Protein AF-A0A2X1QTI4-F1 (afdb_monomer_lite)

Structure (mmCIF, N/CA/C/O backbone):
data_AF-A0A2X1QTI4-F1
#
_entry.id   AF-A0A2X1QTI4-F1
#
loop_
_atom_site.group_PDB
_atom_site.id
_atom_site.type_symbol
_atom_site.label_atom_id
_atom_site.label_alt_id
_atom_site.label_comp_id
_atom_site.label_asym_id
_atom_site.label_entity_id
_atom_site.label_seq_id
_atom_site.pdbx_PDB_ins_code
_atom_site.Cartn_x
_atom_site.Cartn_y
_atom_site.Cartn_z
_atom_site.occupancy
_atom_site.B_iso_or_equiv
_atom_site.auth_seq_id
_atom_site.auth_comp_id
_atom_site.auth_asym_id
_atom_site.auth_atom_id
_atom_site.pdbx_PDB_model_num
ATOM 1 N N . MET A 1 1 ? 2.601 -0.433 18.399 1.00 71.38 1 MET A N 1
ATOM 2 C CA . MET A 1 1 ? 2.148 -0.995 17.110 1.00 71.38 1 MET A CA 1
ATOM 3 C C . MET A 1 1 ? 2.581 -0.018 16.035 1.00 71.38 1 MET A C 1
ATOM 5 O O . MET A 1 1 ? 2.412 1.171 16.264 1.00 71.38 1 MET A O 1
ATOM 9 N N . VAL A 1 2 ? 3.229 -0.478 14.965 1.00 87.31 2 VAL A N 1
ATOM 10 C CA . VAL A 1 2 ? 3.842 0.396 13.952 1.00 87.31 2 VAL A CA 1
ATOM 11 C C . V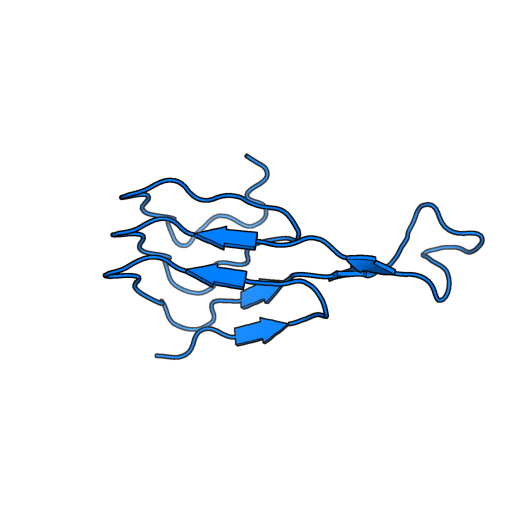AL A 1 2 ? 3.366 -0.058 12.582 1.00 87.31 2 VAL A C 1
ATOM 13 O O . VAL A 1 2 ? 3.480 -1.240 12.261 1.00 87.31 2 VAL A O 1
ATOM 16 N N . LEU A 1 3 ? 2.841 0.888 11.808 1.00 94.50 3 LEU A N 1
ATOM 17 C CA . LEU A 1 3 ? 2.642 0.752 10.374 1.00 94.50 3 LEU A CA 1
ATOM 18 C C . LEU A 1 3 ? 3.927 1.207 9.678 1.00 94.50 3 LEU A C 1
ATOM 20 O O . LEU A 1 3 ? 4.382 2.327 9.912 1.00 94.50 3 LEU A O 1
ATOM 24 N N . THR A 1 4 ? 4.504 0.365 8.828 1.00 97.25 4 THR A N 1
ATOM 25 C CA . THR A 1 4 ? 5.644 0.760 7.994 1.00 97.25 4 THR A CA 1
ATOM 26 C C . THR A 1 4 ? 5.126 1.257 6.648 1.00 97.25 4 THR A C 1
ATOM 28 O O . THR A 1 4 ? 4.337 0.572 6.003 1.00 97.25 4 THR A O 1
ATOM 31 N N . VAL A 1 5 ? 5.585 2.423 6.198 1.00 97.19 5 VAL A N 1
ATOM 32 C CA . VAL A 1 5 ? 5.324 2.931 4.842 1.00 97.19 5 VAL A CA 1
ATOM 33 C C . VAL A 1 5 ? 6.635 2.908 4.062 1.00 97.19 5 VAL A C 1
ATOM 35 O O . VAL A 1 5 ? 7.656 3.374 4.564 1.00 97.19 5 VAL A O 1
ATOM 38 N N . VAL A 1 6 ? 6.618 2.337 2.856 1.00 97.12 6 VAL A N 1
ATOM 39 C CA . VAL A 1 6 ? 7.799 2.179 1.997 1.00 97.12 6 VAL A CA 1
ATOM 40 C C . VAL A 1 6 ? 7.492 2.675 0.589 1.00 97.12 6 VAL A C 1
ATOM 42 O O . VAL A 1 6 ? 6.562 2.194 -0.056 1.00 97.12 6 VAL A O 1
ATOM 45 N N . GLY A 1 7 ? 8.321 3.587 0.089 1.00 96.75 7 GLY A N 1
ATOM 46 C CA . GLY A 1 7 ? 8.259 4.090 -1.281 1.00 96.75 7 GLY A CA 1
ATOM 47 C C . GLY A 1 7 ? 8.116 5.605 -1.365 1.00 96.75 7 GLY A C 1
ATOM 48 O O . GLY A 1 7 ? 8.193 6.309 -0.359 1.00 96.75 7 GLY A O 1
ATOM 49 N N . LYS A 1 8 ? 7.954 6.102 -2.594 1.00 97.44 8 LYS A N 1
ATOM 50 C CA . LYS A 1 8 ? 7.911 7.540 -2.913 1.00 97.44 8 LYS A CA 1
ATOM 51 C C . LYS A 1 8 ? 6.501 8.093 -3.157 1.00 97.44 8 LYS A C 1
ATOM 53 O O . LYS A 1 8 ? 6.364 9.298 -3.336 1.00 97.44 8 LYS A O 1
ATOM 58 N N . GLY A 1 9 ? 5.480 7.236 -3.209 1.00 97.00 9 GLY A N 1
ATOM 59 C CA . GLY A 1 9 ? 4.085 7.650 -3.385 1.00 97.00 9 GLY A CA 1
ATOM 60 C C . GLY A 1 9 ? 3.441 8.049 -2.062 1.00 97.00 9 GLY A C 1
ATOM 61 O O . GLY A 1 9 ? 3.870 7.600 -0.994 1.00 97.00 9 GLY A O 1
ATOM 62 N N . GLY A 1 10 ? 2.415 8.889 -2.143 1.00 97.88 10 GLY A N 1
ATOM 63 C CA . GLY A 1 10 ? 1.666 9.383 -0.999 1.00 97.88 10 GLY A CA 1
ATOM 64 C C . GLY A 1 10 ? 0.842 8.296 -0.311 1.00 97.88 10 GLY A C 1
ATOM 65 O O . GLY A 1 10 ? 0.419 7.310 -0.919 1.00 97.88 10 GLY A O 1
ATOM 66 N N . VAL A 1 11 ? 0.584 8.504 0.978 1.00 98.19 11 VAL A N 1
ATOM 67 C CA . VAL A 1 11 ? -0.402 7.735 1.737 1.00 98.19 11 VAL A CA 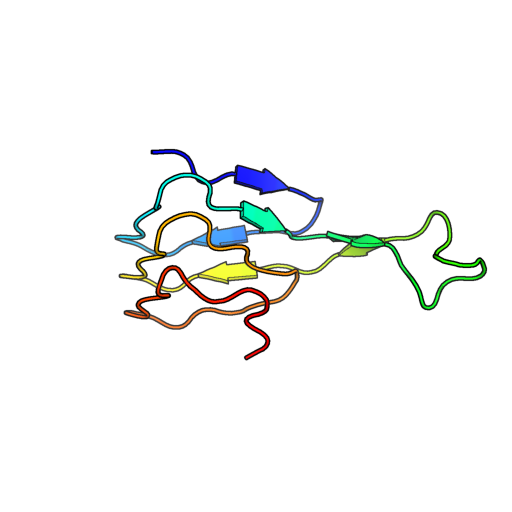1
ATOM 68 C C . VAL A 1 11 ? -1.337 8.709 2.434 1.00 98.19 11 VAL A C 1
ATOM 70 O O . VAL A 1 11 ? -0.883 9.548 3.211 1.00 98.19 11 VAL A O 1
ATOM 73 N N . THR A 1 12 ? -2.634 8.542 2.203 1.00 98.50 12 THR A N 1
ATOM 74 C CA . THR A 1 12 ? -3.690 9.210 2.969 1.00 98.50 12 THR A CA 1
ATOM 75 C C . THR A 1 12 ? -4.360 8.169 3.858 1.00 98.50 12 THR A C 1
ATOM 77 O O . THR A 1 12 ? -4.777 7.122 3.361 1.00 98.50 12 THR A O 1
ATOM 80 N N . ILE A 1 13 ? -4.448 8.441 5.160 1.00 98.31 13 ILE A N 1
ATOM 81 C CA . ILE A 1 13 ? -5.122 7.584 6.142 1.00 98.31 13 ILE A CA 1
ATOM 82 C C . ILE A 1 13 ? -6.175 8.423 6.860 1.00 98.31 13 ILE A C 1
ATOM 84 O O . ILE A 1 13 ? -5.851 9.499 7.360 1.00 98.31 13 ILE A O 1
ATOM 88 N N . GLY A 1 14 ? -7.409 7.927 6.869 1.00 98.38 14 GLY A N 1
ATOM 89 C CA . GLY A 1 14 ? -8.540 8.506 7.580 1.00 98.38 14 GLY A CA 1
ATOM 90 C C . GLY A 1 14 ? -8.499 8.307 9.097 1.00 98.38 14 GLY A C 1
ATOM 91 O O . GLY A 1 14 ? -7.566 7.726 9.664 1.00 98.38 14 GLY A O 1
ATOM 92 N N . ASP A 1 15 ? -9.544 8.786 9.760 1.00 98.56 15 ASP A N 1
ATOM 93 C CA . ASP A 1 15 ? -9.673 8.754 11.212 1.00 98.56 15 ASP A CA 1
ATOM 94 C C . ASP A 1 15 ? -9.887 7.327 11.748 1.00 98.56 15 ASP A C 1
ATOM 96 O O . ASP A 1 15 ? -10.373 6.425 11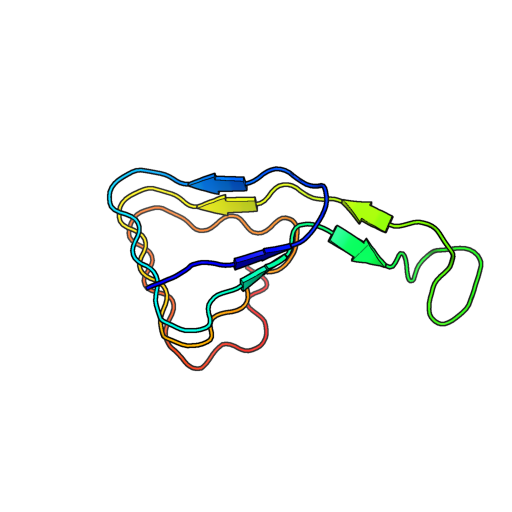.066 1.00 98.56 15 ASP A O 1
ATOM 100 N N . ASN A 1 16 ? -9.531 7.103 13.016 1.00 98.06 16 ASN A N 1
ATOM 101 C CA . ASN A 1 16 ? -9.731 5.837 13.744 1.00 98.06 16 ASN A CA 1
ATOM 102 C C . ASN A 1 16 ? -9.067 4.579 13.128 1.00 98.06 16 ASN A C 1
ATOM 104 O O . ASN A 1 16 ? -9.442 3.455 13.468 1.00 98.06 16 ASN A O 1
ATOM 108 N N . PHE A 1 17 ? -8.063 4.738 12.261 1.00 97.62 17 PHE A N 1
ATOM 109 C CA . PHE A 1 17 ? -7.300 3.626 11.682 1.00 97.62 17 PHE A CA 1
ATOM 110 C C . PHE A 1 17 ? -6.532 2.786 12.730 1.00 97.62 17 PHE A C 1
ATOM 112 O O . PHE A 1 17 ? -5.922 3.327 13.658 1.00 97.62 17 PHE A O 1
ATOM 119 N N . HIS A 1 18 ? -6.474 1.457 12.548 1.00 95.38 18 HIS A N 1
ATOM 120 C CA . HIS A 1 18 ? -5.774 0.537 13.455 1.00 95.38 18 HIS A CA 1
ATOM 121 C C . HIS A 1 18 ? -4.845 -0.484 12.751 1.00 95.38 18 HIS A C 1
ATOM 123 O O . HIS A 1 18 ? -5.308 -1.316 11.973 1.00 95.38 18 HIS A O 1
ATOM 129 N N . CYS A 1 19 ? -3.555 -0.456 13.145 1.00 95.06 19 CYS A N 1
ATOM 130 C CA . CYS A 1 19 ? -2.384 -1.303 12.793 1.00 95.06 19 CYS A CA 1
ATOM 131 C C . CYS A 1 19 ? -2.597 -2.458 11.795 1.00 95.06 19 CYS A C 1
ATOM 133 O O . CYS A 1 19 ? -2.864 -2.172 10.637 1.00 95.06 19 CYS A O 1
ATOM 135 N N . GLY A 1 20 ? -2.350 -3.743 12.108 1.00 93.88 20 GLY A N 1
ATOM 136 C CA . GLY A 1 20 ? -1.776 -4.393 13.307 1.00 93.88 20 GLY A CA 1
ATOM 137 C C . GLY A 1 20 ? -0.228 -4.421 13.387 1.00 93.88 20 GLY A C 1
ATOM 138 O O . GLY A 1 20 ? 0.433 -3.522 12.871 1.00 93.88 20 GLY A O 1
ATOM 139 N N . PHE A 1 21 ? 0.383 -5.438 14.033 1.00 93.25 21 PHE A N 1
ATOM 140 C CA . PHE A 1 21 ? 1.850 -5.661 13.978 1.00 93.25 21 PHE A CA 1
ATOM 141 C C . PHE A 1 21 ? 2.294 -6.154 12.594 1.00 93.25 21 PHE A C 1
ATOM 143 O O . PHE A 1 21 ? 1.625 -7.001 12.010 1.00 93.25 21 PHE A O 1
ATOM 150 N N . GLY A 1 22 ? 3.448 -5.680 12.111 1.00 92.75 22 GLY A N 1
ATOM 151 C CA . GLY A 1 22 ? 4.059 -6.155 10.862 1.00 92.75 22 GLY A CA 1
ATOM 152 C C . GLY A 1 22 ? 3.379 -5.663 9.581 1.00 92.75 22 GLY A C 1
ATOM 153 O O . GLY A 1 22 ? 3.650 -6.203 8.513 1.00 92.75 22 GLY A O 1
ATOM 154 N N . CYS A 1 23 ? 2.496 -4.665 9.669 1.00 94.56 23 CYS A N 1
ATOM 155 C CA . CYS A 1 23 ? 1.805 -4.132 8.498 1.00 94.56 23 CYS A CA 1
ATOM 156 C C . CYS A 1 23 ? 2.704 -3.209 7.676 1.00 94.56 23 CYS A C 1
ATOM 158 O O . CYS A 1 23 ? 3.410 -2.364 8.234 1.00 94.56 23 CYS A O 1
ATOM 160 N N . VAL A 1 24 ? 2.628 -3.344 6.352 1.00 95.69 24 VAL A N 1
ATOM 161 C CA . VAL A 1 24 ? 3.417 -2.551 5.404 1.00 95.69 24 VAL A CA 1
ATOM 162 C C . VAL A 1 24 ? 2.509 -1.970 4.325 1.00 95.69 24 VAL A C 1
ATOM 164 O O . VAL A 1 24 ? 1.802 -2.712 3.645 1.00 95.69 24 VAL A O 1
ATOM 167 N N . LEU A 1 25 ? 2.559 -0.652 4.130 1.00 95.50 25 LEU A N 1
ATOM 168 C CA . LEU A 1 25 ? 2.055 -0.006 2.920 1.00 95.50 25 LEU A CA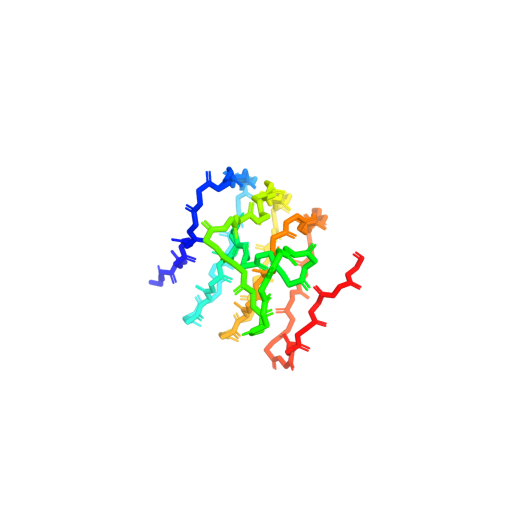 1
ATOM 169 C C . LEU A 1 25 ? 3.228 0.218 1.966 1.00 95.50 25 LEU A C 1
ATOM 171 O O . LEU A 1 25 ? 4.217 0.852 2.334 1.00 95.50 25 LEU A O 1
ATOM 175 N N . ILE A 1 26 ? 3.114 -0.292 0.746 1.00 96.56 26 ILE A N 1
ATOM 176 C CA . ILE A 1 26 ? 4.092 -0.093 -0.322 1.00 96.56 26 ILE A CA 1
ATOM 177 C C . ILE A 1 26 ? 3.486 0.901 -1.319 1.00 96.56 26 ILE A C 1
ATOM 179 O O . ILE A 1 26 ? 2.369 0.682 -1.781 1.00 96.56 26 ILE A O 1
ATOM 183 N N . THR A 1 27 ? 4.196 1.979 -1.662 1.00 97.75 27 THR A N 1
ATOM 184 C CA . THR A 1 27 ? 3.732 3.019 -2.611 1.00 97.75 27 THR A CA 1
ATOM 185 C C . THR A 1 27 ? 4.590 3.139 -3.875 1.00 97.75 27 THR A C 1
ATOM 187 O O . THR A 1 27 ? 4.303 3.947 -4.759 1.00 97.75 27 THR A O 1
ATOM 190 N N . GLU A 1 28 ? 5.616 2.296 -4.021 1.00 97.19 28 GLU A N 1
ATOM 191 C CA . GLU A 1 28 ? 6.373 2.147 -5.267 1.00 97.19 28 GLU A CA 1
ATOM 192 C C . GLU A 1 28 ? 6.674 0.684 -5.603 1.00 97.19 28 GLU A C 1
ATOM 194 O O . GLU A 1 28 ? 6.803 -0.157 -4.720 1.00 97.19 28 GLU A O 1
ATOM 199 N N . ASN A 1 29 ? 6.807 0.382 -6.892 1.00 95.62 29 ASN A N 1
ATOM 200 C CA . ASN A 1 29 ? 7.275 -0.906 -7.399 1.00 95.62 29 ASN A CA 1
ATOM 201 C C . ASN A 1 29 ? 8.305 -0.688 -8.511 1.00 95.62 29 ASN A C 1
ATOM 203 O O . ASN A 1 29 ? 8.269 0.325 -9.209 1.00 95.62 29 ASN A O 1
ATOM 207 N N . HIS A 1 30 ? 9.183 -1.665 -8.733 1.00 95.88 30 HIS A N 1
ATOM 208 C CA . HIS A 1 30 ? 10.046 -1.668 -9.914 1.00 95.88 30 HIS A CA 1
ATOM 209 C C . HIS A 1 30 ? 9.233 -1.777 -11.214 1.00 95.88 30 HIS A C 1
ATOM 211 O O . HIS A 1 30 ? 8.239 -2.509 -11.293 1.00 95.88 30 HIS A O 1
ATOM 217 N N . ASN A 1 31 ? 9.674 -1.070 -12.256 1.00 96.25 31 ASN A N 1
ATOM 218 C CA . ASN A 1 31 ? 9.035 -1.117 -13.563 1.00 96.25 31 ASN A CA 1
ATOM 219 C C . ASN A 1 31 ? 9.464 -2.359 -14.367 1.00 96.25 31 ASN A C 1
ATOM 221 O O . ASN A 1 31 ? 10.433 -2.339 -15.124 1.00 96.25 31 ASN A O 1
ATOM 225 N N . HIS A 1 32 ? 8.693 -3.437 -14.239 1.00 95.06 32 HIS A N 1
ATOM 226 C CA . HIS A 1 32 ? 8.848 -4.667 -15.028 1.00 95.06 32 HIS A CA 1
ATOM 227 C C . HIS A 1 32 ? 8.316 -4.552 -16.474 1.00 95.06 32 HIS A C 1
ATOM 229 O O . HIS A 1 32 ? 8.413 -5.503 -17.244 1.00 95.06 32 HIS A O 1
ATOM 235 N N . HIS A 1 33 ? 7.769 -3.390 -16.856 1.00 95.06 33 HIS A N 1
ATOM 236 C CA . HIS A 1 33 ? 7.529 -2.999 -18.250 1.00 95.06 33 HIS A CA 1
ATOM 237 C C . HIS A 1 33 ? 8.629 -2.054 -18.781 1.00 95.06 33 HIS A C 1
ATOM 239 O O . HIS A 1 33 ? 8.455 -1.425 -19.824 1.00 95.06 33 HIS A O 1
ATOM 245 N N . GLY A 1 34 ? 9.736 -1.914 -18.043 1.00 92.56 34 GLY A N 1
ATOM 246 C CA . GLY A 1 34 ? 10.905 -1.133 -18.435 1.00 92.56 34 GLY A CA 1
ATOM 247 C C . GLY A 1 34 ? 11.781 -1.826 -19.485 1.00 92.56 34 GLY A C 1
ATOM 248 O O . GLY A 1 34 ? 11.462 -2.892 -20.007 1.00 92.56 34 GLY A O 1
ATOM 249 N N . ASN A 1 35 ? 12.931 -1.223 -19.777 1.00 97.06 35 ASN A N 1
ATOM 250 C CA . ASN A 1 35 ? 13.835 -1.644 -20.854 1.00 97.06 35 ASN A CA 1
ATOM 251 C C . ASN A 1 35 ? 14.834 -2.751 -20.450 1.00 97.06 35 ASN A C 1
ATOM 253 O O . ASN A 1 35 ? 15.805 -2.995 -21.166 1.00 97.06 35 ASN A O 1
ATOM 257 N N . ALA A 1 36 ? 14.637 -3.406 -19.303 1.00 96.50 36 ALA A N 1
ATOM 258 C CA . ALA A 1 36 ? 15.498 -4.477 -18.801 1.00 96.50 36 ALA A CA 1
ATOM 259 C C . ALA A 1 36 ? 14.697 -5.529 -18.014 1.00 96.50 36 ALA A C 1
ATOM 261 O O . ALA A 1 36 ? 13.605 -5.255 -17.519 1.00 96.50 36 ALA A O 1
ATOM 262 N N . ILE A 1 37 ? 15.258 -6.737 -17.895 1.00 94.25 37 ILE A N 1
ATOM 263 C CA . ILE A 1 37 ? 14.664 -7.882 -17.189 1.00 94.25 37 ILE A CA 1
ATOM 264 C C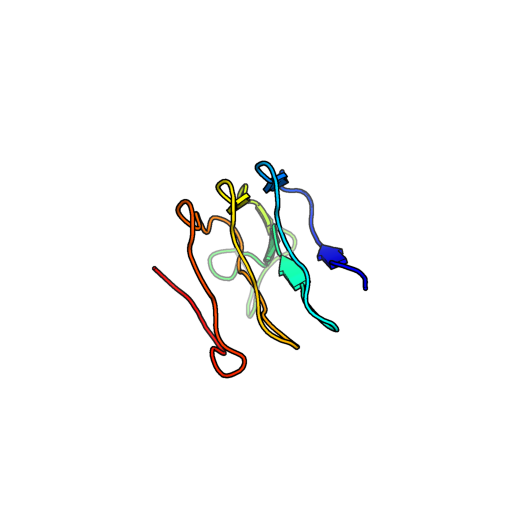 . ILE A 1 37 ? 15.458 -8.125 -15.892 1.00 94.25 37 ILE A C 1
ATOM 266 O O . ILE A 1 37 ? 16.687 -8.172 -15.959 1.00 94.25 37 ILE A O 1
ATOM 270 N N . PRO A 1 38 ? 14.807 -8.326 -14.727 1.00 94.12 38 PRO A N 1
ATOM 271 C CA . PRO A 1 38 ? 13.354 -8.337 -14.504 1.00 94.12 38 PRO A CA 1
ATOM 272 C C . PRO A 1 38 ? 12.705 -6.941 -14.467 1.00 94.12 38 PRO A C 1
ATOM 274 O O . PRO A 1 38 ? 11.481 -6.846 -14.493 1.00 94.12 38 PRO A O 1
ATOM 277 N N . TYR A 1 39 ? 13.508 -5.882 -14.384 1.00 97.12 39 TYR A N 1
ATOM 278 C CA . TYR A 1 39 ? 13.097 -4.479 -14.426 1.00 97.12 39 TYR A CA 1
ATOM 279 C C . TYR A 1 39 ? 14.309 -3.590 -14.741 1.00 97.12 39 TYR A C 1
ATOM 281 O O . TYR A 1 39 ? 15.453 -4.040 -14.637 1.00 97.12 39 TYR A O 1
ATOM 289 N N . ASP A 1 40 ? 14.069 -2.326 -15.095 1.00 96.44 40 ASP A N 1
ATOM 290 C CA . ASP A 1 40 ? 15.118 -1.308 -15.238 1.00 96.44 40 ASP A CA 1
ATOM 291 C C . ASP A 1 40 ? 15.216 -0.382 -14.005 1.00 96.44 40 ASP A C 1
ATOM 293 O O . ASP A 1 40 ? 14.655 -0.651 -12.942 1.00 96.44 40 ASP A O 1
ATOM 297 N N . ASN A 1 41 ? 15.961 0.719 -14.134 1.00 96.12 41 ASN A N 1
ATOM 298 C CA . ASN A 1 41 ? 16.171 1.693 -13.058 1.00 96.12 41 ASN A CA 1
ATOM 299 C C . ASN A 1 41 ? 14.958 2.620 -12.804 1.00 96.12 41 ASN A C 1
ATOM 301 O O . ASN A 1 41 ? 15.076 3.572 -12.029 1.00 96.12 41 ASN A O 1
ATOM 305 N N . THR A 1 42 ? 13.813 2.388 -13.455 1.00 97.12 42 THR A N 1
ATOM 306 C CA . THR A 1 42 ? 12.584 3.176 -13.283 1.00 97.12 42 THR A CA 1
ATOM 307 C C . THR A 1 42 ? 11.592 2.506 -12.325 1.00 97.12 42 THR A C 1
ATOM 309 O O . THR A 1 42 ? 11.609 1.294 -12.092 1.00 97.12 42 THR A O 1
ATOM 312 N N . TYR A 1 43 ? 10.717 3.321 -11.734 1.00 97.00 43 TYR A N 1
ATOM 313 C CA . TYR A 1 43 ? 9.773 2.910 -10.695 1.00 97.00 43 TYR A CA 1
ATOM 314 C C . TYR A 1 43 ? 8.353 3.334 -11.068 1.00 97.00 43 TYR A C 1
ATOM 316 O O . TYR A 1 43 ? 8.134 4.441 -11.558 1.00 97.00 43 TYR A O 1
ATOM 324 N N . VAL A 1 44 ? 7.383 2.468 -10.785 1.00 97.25 44 VAL A N 1
ATOM 325 C CA . VAL A 1 44 ? 5.954 2.779 -10.841 1.00 97.25 44 VAL A CA 1
ATOM 326 C C . VAL A 1 44 ? 5.523 3.211 -9.443 1.00 97.25 44 VAL A C 1
ATOM 328 O O . VAL A 1 44 ? 5.421 2.385 -8.536 1.00 97.25 44 VAL A O 1
ATOM 331 N N . ILE A 1 45 ? 5.292 4.510 -9.276 1.00 98.12 45 ILE A N 1
ATOM 332 C CA . ILE A 1 45 ? 4.845 5.130 -8.025 1.00 98.12 45 ILE A CA 1
ATOM 333 C C . ILE A 1 45 ? 3.320 5.271 -8.070 1.00 98.12 45 ILE A C 1
ATOM 335 O O . ILE A 1 45 ? 2.776 5.654 -9.107 1.00 98.12 45 ILE A O 1
ATOM 339 N N . LYS A 1 46 ? 2.627 4.942 -6.974 1.00 97.50 46 LYS A N 1
ATOM 340 C CA . LYS A 1 46 ? 1.173 5.110 -6.846 1.00 97.50 46 LYS A CA 1
ATOM 341 C C . LYS A 1 46 ? 0.767 5.423 -5.411 1.00 97.50 46 LYS A C 1
ATOM 343 O O . LYS A 1 46 ? 1.240 4.769 -4.482 1.00 97.50 46 LYS A O 1
ATOM 348 N N . ASP A 1 47 ? -0.173 6.347 -5.270 1.00 97.56 47 ASP A N 1
ATOM 349 C CA . ASP A 1 47 ? -0.676 6.796 -3.975 1.00 97.56 47 ASP A CA 1
ATOM 350 C C . ASP A 1 47 ? -1.724 5.829 -3.410 1.00 97.56 47 ASP A C 1
ATOM 352 O O . ASP A 1 47 ? -2.602 5.350 -4.131 1.00 97.56 47 ASP A O 1
ATOM 356 N N . THR A 1 48 ? -1.644 5.555 -2.110 1.00 97.19 48 THR A N 1
ATOM 357 C CA . THR A 1 48 ? -2.512 4.599 -1.406 1.00 97.19 48 THR A CA 1
ATOM 358 C C . THR A 1 48 ? -3.464 5.343 -0.470 1.00 97.19 48 THR A C 1
ATOM 360 O O . THR A 1 48 ? -3.051 6.233 0.273 1.00 97.19 48 THR A O 1
ATOM 363 N N . HIS A 1 49 ? -4.743 4.968 -0.494 1.00 98.25 49 HIS A N 1
ATOM 364 C CA . HIS A 1 49 ? -5.806 5.650 0.247 1.00 98.25 49 HIS A CA 1
ATOM 365 C C . HIS A 1 49 ? -6.467 4.684 1.230 1.00 98.25 49 HIS A C 1
ATOM 367 O O . HIS A 1 49 ? -6.930 3.616 0.835 1.00 98.25 49 HIS A O 1
ATOM 373 N N . ILE A 1 50 ? -6.531 5.052 2.505 1.00 97.94 50 ILE A N 1
ATOM 374 C CA . ILE A 1 50 ? -7.178 4.276 3.564 1.00 97.94 50 ILE A CA 1
ATOM 375 C C . ILE A 1 50 ? -8.287 5.143 4.164 1.00 97.94 50 ILE A C 1
ATOM 377 O O . ILE A 1 50 ? -7.998 6.223 4.672 1.00 97.94 50 ILE A O 1
ATOM 381 N N . GLY A 1 51 ? -9.540 4.695 4.077 1.00 98.44 51 GLY A N 1
ATOM 382 C CA . GLY A 1 51 ? -10.691 5.390 4.657 1.00 98.44 51 GLY A CA 1
ATOM 383 C C . GLY A 1 51 ? -10.746 5.320 6.185 1.00 98.44 51 GLY A C 1
ATOM 384 O O . GLY A 1 51 ? -9.920 4.666 6.829 1.00 98.44 51 GLY A O 1
ATOM 385 N N . ASP A 1 52 ? -11.749 5.981 6.760 1.00 98.75 52 ASP A N 1
ATOM 386 C CA . ASP A 1 52 ? -11.940 6.026 8.210 1.00 98.75 52 ASP A CA 1
ATOM 387 C C . ASP A 1 52 ? -12.322 4.645 8.774 1.00 98.75 52 ASP A C 1
ATOM 389 O O . ASP A 1 52 ? -12.852 3.774 8.079 1.00 98.75 52 ASP A O 1
ATOM 393 N N . ASN A 1 53 ? -12.083 4.434 10.068 1.00 98.25 53 ASN A N 1
ATOM 394 C CA . ASN A 1 53 ? -12.512 3.248 10.819 1.00 98.25 53 ASN A CA 1
ATOM 395 C C . ASN A 1 53 ? -11.951 1.903 10.284 1.00 98.25 53 ASN A C 1
ATOM 397 O O . ASN A 1 53 ? -12.499 0.838 10.576 1.00 98.25 53 ASN A O 1
ATOM 401 N N . VAL A 1 54 ? -10.864 1.928 9.502 1.00 97.62 54 VAL A N 1
ATOM 402 C CA . VAL A 1 54 ? -10.224 0.733 8.921 1.00 97.62 54 VAL A CA 1
ATOM 403 C C . VAL A 1 54 ? -9.332 0.008 9.934 1.00 97.62 54 VAL A C 1
ATOM 405 O O . VAL A 1 54 ? -8.502 0.614 10.612 1.00 97.62 54 VAL A O 1
ATOM 408 N N . TRP A 1 55 ? -9.428 -1.324 9.965 1.00 96.06 55 TRP A N 1
ATOM 409 C CA . TRP A 1 55 ? -8.562 -2.198 10.761 1.00 96.06 55 TRP A CA 1
ATOM 410 C C . TRP A 1 55 ? -7.823 -3.199 9.865 1.00 96.06 55 TRP A C 1
ATOM 412 O O . TRP A 1 55 ? -8.455 -3.997 9.169 1.00 96.06 55 TRP A O 1
ATOM 422 N N . LEU A 1 56 ? -6.484 -3.215 9.913 1.00 95.31 56 LEU A N 1
ATOM 423 C CA . LEU A 1 56 ? -5.699 -4.300 9.316 1.00 95.31 56 LEU A CA 1
ATOM 424 C C . LEU A 1 56 ? -5.283 -5.327 10.380 1.00 95.31 56 LEU A C 1
ATOM 426 O O . LEU A 1 56 ? -4.905 -5.004 11.508 1.00 95.31 56 LEU A O 1
ATOM 430 N N . GLY A 1 57 ? -5.326 -6.602 10.008 1.00 93.12 57 GLY A N 1
ATOM 431 C CA . GLY A 1 57 ? -4.789 -7.705 10.793 1.00 93.12 57 GLY A CA 1
ATOM 432 C C . GLY A 1 57 ? -3.267 -7.639 10.920 1.00 93.12 57 GLY A C 1
ATOM 433 O O . GLY A 1 57 ? -2.612 -6.760 10.371 1.00 93.12 57 GLY A O 1
ATOM 434 N N . ILE A 1 58 ? -2.673 -8.594 11.635 1.00 92.56 58 ILE A N 1
ATOM 435 C CA . ILE A 1 58 ? -1.211 -8.732 11.660 1.00 92.56 58 ILE A CA 1
ATOM 436 C C . ILE A 1 58 ? -0.664 -9.088 10.266 1.00 92.56 58 ILE A C 1
ATOM 438 O O . ILE A 1 58 ? -1.298 -9.829 9.518 1.00 92.56 58 ILE A O 1
ATOM 442 N N . ASN A 1 59 ? 0.530 -8.593 9.938 1.00 91.94 59 ASN A N 1
ATOM 443 C CA . ASN A 1 59 ? 1.269 -8.884 8.704 1.00 91.94 59 ASN A CA 1
ATOM 444 C C . ASN A 1 59 ? 0.500 -8.596 7.393 1.00 91.94 59 ASN A C 1
ATOM 446 O O . ASN A 1 59 ? 0.713 -9.278 6.390 1.00 91.94 59 ASN A O 1
ATOM 450 N N . VAL A 1 60 ? -0.392 -7.599 7.377 1.00 93.12 60 VAL A N 1
ATOM 451 C CA . VAL A 1 60 ? -1.061 -7.156 6.141 1.00 93.12 60 VAL A CA 1
ATOM 452 C C . VAL A 1 60 ? -0.104 -6.307 5.300 1.00 93.12 60 VAL A C 1
ATOM 454 O O . VAL A 1 60 ? 0.465 -5.329 5.787 1.00 93.12 60 VAL A O 1
ATOM 457 N N . ILE A 1 61 ? 0.040 -6.659 4.020 1.00 94.12 61 ILE A N 1
ATOM 458 C CA . ILE A 1 61 ? 0.804 -5.887 3.033 1.00 94.12 61 ILE A CA 1
ATOM 459 C C . ILE A 1 61 ? -0.175 -5.273 2.030 1.00 94.12 61 ILE A C 1
ATOM 461 O O . ILE A 1 61 ? -0.922 -5.991 1.364 1.00 94.12 61 ILE A O 1
ATOM 465 N N . VAL A 1 62 ? -0.149 -3.947 1.906 1.00 94.62 62 VAL A N 1
ATOM 466 C CA . VAL A 1 62 ? -0.936 -3.184 0.928 1.00 94.62 62 VAL A CA 1
ATOM 467 C C . VAL A 1 62 ? -0.014 -2.730 -0.200 1.00 94.62 62 VAL A C 1
ATOM 469 O O . VAL A 1 62 ? 1.077 -2.217 0.049 1.00 94.62 62 VAL A O 1
ATOM 472 N N 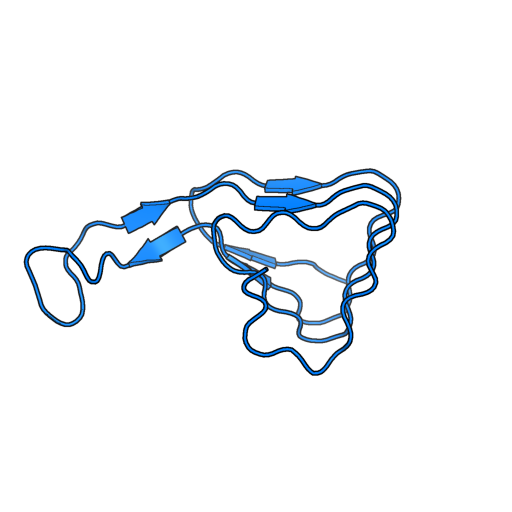. LEU A 1 63 ? -0.443 -2.944 -1.442 1.00 94.94 63 LEU A N 1
ATOM 473 C CA . LEU A 1 63 ? 0.346 -2.661 -2.644 1.00 94.94 63 LEU A CA 1
ATOM 474 C C . LEU A 1 63 ? 0.121 -1.229 -3.172 1.00 94.94 63 LEU A C 1
ATOM 476 O O . LEU A 1 63 ? -0.884 -0.606 -2.819 1.00 94.94 63 LEU A O 1
ATOM 480 N N . PRO A 1 64 ? 1.003 -0.716 -4.056 1.00 95.94 64 PRO A N 1
ATOM 481 C CA . PRO A 1 64 ? 0.884 0.644 -4.576 1.00 95.94 64 PRO A CA 1
ATOM 482 C C . PRO A 1 64 ? -0.428 0.879 -5.327 1.00 95.94 64 PRO A C 1
ATOM 484 O O . PRO A 1 64 ? -0.742 0.159 -6.283 1.00 95.94 64 PRO A O 1
ATOM 487 N N . GLY A 1 65 ? -1.148 1.939 -4.955 1.00 95.62 65 GLY A N 1
ATOM 488 C CA . GLY A 1 65 ? -2.374 2.361 -5.636 1.00 95.62 65 GLY A CA 1
ATOM 489 C C . GLY A 1 65 ? -3.651 1.674 -5.160 1.00 95.62 65 GLY A C 1
ATOM 490 O O . GLY A 1 65 ? -4.647 1.720 -5.877 1.00 95.62 65 GLY A O 1
ATOM 491 N N . VAL A 1 66 ? -3.626 1.003 -4.006 1.00 96.44 66 VAL A N 1
ATOM 492 C CA . VAL A 1 66 ? -4.831 0.420 -3.400 1.00 96.44 66 VAL A CA 1
ATOM 493 C C . VAL A 1 66 ? -5.630 1.504 -2.671 1.00 96.44 66 VAL A C 1
ATOM 495 O O . VAL A 1 66 ? -5.066 2.333 -1.954 1.00 96.44 66 VAL A O 1
ATOM 498 N N . SER A 1 67 ? -6.954 1.444 -2.808 1.00 96.94 67 SER A N 1
ATOM 499 C CA . SER A 1 67 ? -7.901 2.210 -1.996 1.00 96.94 67 SER A CA 1
ATOM 500 C C . SER A 1 67 ? -8.687 1.256 -1.098 1.00 96.94 67 SER A C 1
ATOM 502 O O . SER A 1 67 ? -9.373 0.366 -1.597 1.00 96.94 67 SER A O 1
ATOM 504 N N . ILE A 1 68 ? -8.598 1.430 0.220 1.00 96.50 68 ILE A N 1
ATOM 505 C CA . ILE A 1 68 ? -9.364 0.667 1.212 1.00 96.50 68 ILE A CA 1
ATOM 506 C C . ILE A 1 68 ? -10.513 1.545 1.711 1.00 96.50 68 ILE A C 1
ATOM 508 O O . ILE A 1 68 ? -10.278 2.625 2.248 1.00 96.50 68 ILE A O 1
ATOM 512 N N . GLY A 1 69 ? -11.750 1.088 1.503 1.00 97.31 69 GLY A N 1
ATOM 513 C CA . GLY A 1 69 ? -12.959 1.813 1.904 1.00 97.31 69 GLY A CA 1
ATOM 514 C C . GLY A 1 69 ? -13.156 1.894 3.421 1.00 97.31 69 GLY A C 1
ATOM 515 O O . GLY A 1 69 ? -12.591 1.100 4.174 1.00 97.31 69 GLY A O 1
ATOM 516 N N . GLU A 1 70 ? -13.989 2.845 3.843 1.00 98.25 70 GLU A N 1
ATOM 517 C CA . GLU A 1 70 ? -14.366 3.066 5.244 1.00 98.25 70 GLU A CA 1
ATOM 518 C C . GLU A 1 70 ? -14.859 1.777 5.930 1.00 98.25 70 GLU A C 1
ATOM 520 O O . GLU A 1 70 ? -15.575 0.969 5.334 1.00 98.25 70 GLU A O 1
ATOM 525 N N . GLY A 1 71 ? -14.470 1.574 7.192 1.00 96.75 71 GLY A N 1
ATOM 526 C CA . GLY A 1 71 ? -14.936 0.463 8.029 1.00 96.75 71 GLY A CA 1
ATOM 527 C C . GLY A 1 71 ? -14.431 -0.925 7.615 1.00 96.75 71 GLY A C 1
ATOM 528 O O . GLY A 1 71 ? -14.851 -1.932 8.189 1.00 96.75 71 GLY A O 1
ATOM 529 N N . ALA A 1 72 ? -13.541 -1.018 6.622 1.00 96.31 72 ALA A N 1
ATOM 530 C CA . ALA A 1 72 ? -13.014 -2.294 6.158 1.00 96.31 72 ALA A CA 1
ATOM 531 C C . ALA A 1 72 ? -12.129 -2.979 7.217 1.00 96.31 72 ALA A C 1
ATOM 533 O O . ALA A 1 72 ? -11.229 -2.374 7.803 1.00 96.31 72 ALA A O 1
ATOM 534 N N . ILE A 1 73 ? -12.341 -4.287 7.401 1.00 94.56 73 ILE A N 1
ATOM 535 C CA . ILE A 1 73 ? -11.514 -5.144 8.260 1.00 94.56 73 ILE A CA 1
ATOM 536 C C . ILE A 1 73 ? -10.736 -6.125 7.381 1.00 94.56 73 ILE A C 1
ATOM 538 O O . ILE A 1 73 ? -11.299 -7.077 6.833 1.00 94.56 73 ILE A O 1
ATOM 542 N N . ILE A 1 74 ? -9.424 -5.923 7.271 1.00 93.25 74 ILE A N 1
ATOM 543 C CA . ILE A 1 74 ? -8.536 -6.760 6.460 1.00 93.25 74 ILE A CA 1
ATOM 544 C C . ILE A 1 74 ? -7.935 -7.864 7.330 1.00 93.25 74 ILE A C 1
ATOM 546 O O . ILE A 1 74 ? -7.083 -7.608 8.174 1.00 93.25 74 ILE A O 1
ATOM 550 N N . LYS A 1 75 ? -8.372 -9.114 7.150 1.00 86.62 75 LYS A N 1
ATOM 551 C CA . LYS A 1 75 ? -7.948 -10.226 8.020 1.00 86.62 75 LYS A CA 1
ATOM 552 C C . LYS A 1 75 ? -6.484 -10.658 7.784 1.00 86.62 75 LYS A C 1
ATOM 554 O O . LYS A 1 75 ? -6.020 -10.616 6.642 1.00 86.62 75 LYS A O 1
ATOM 559 N N . PRO A 1 76 ? -5.783 -11.171 8.821 1.00 74.19 76 PRO A N 1
ATOM 560 C CA . PRO A 1 76 ? -4.466 -11.792 8.670 1.00 74.19 76 PRO A CA 1
ATOM 561 C C . PRO A 1 76 ? -4.575 -13.112 7.887 1.00 74.19 76 PRO A C 1
ATOM 563 O O . PRO A 1 76 ? -4.822 -14.168 8.463 1.00 74.19 76 PRO A O 1
ATOM 566 N N . ALA A 1 77 ? -4.452 -13.026 6.562 1.00 62.97 77 ALA A N 1
ATOM 567 C CA . ALA A 1 77 ? -4.369 -14.149 5.615 1.00 62.97 77 ALA A CA 1
ATOM 568 C C . ALA A 1 77 ? -4.056 -13.673 4.183 1.00 62.97 77 ALA A C 1
ATOM 570 O O . ALA A 1 77 ? -3.504 -14.430 3.386 1.00 62.97 77 ALA A O 1
ATOM 571 N N . ALA A 1 78 ? -4.428 -12.431 3.847 1.00 49.25 78 ALA A N 1
ATOM 572 C CA . ALA A 1 78 ? -4.323 -11.889 2.498 1.00 49.25 78 ALA A CA 1
ATOM 573 C C . ALA A 1 78 ? -2.884 -11.489 2.130 1.00 49.25 78 ALA A C 1
ATOM 575 O O . ALA A 1 78 ? -2.516 -10.315 2.147 1.00 49.25 78 ALA A O 1
ATOM 576 N N . TRP A 1 79 ? -2.097 -12.470 1.690 1.00 50.75 79 TRP A N 1
ATOM 577 C CA . TRP A 1 79 ? -1.160 -12.194 0.606 1.00 50.75 79 TRP A CA 1
ATOM 578 C C . TRP A 1 79 ? -2.000 -11.772 -0.611 1.00 50.75 79 TRP A C 1
ATOM 580 O O . TRP A 1 79 ? -2.880 -12.524 -1.025 1.00 50.75 79 TRP A O 1
ATOM 590 N N . TRP A 1 80 ? -1.719 -10.595 -1.178 1.00 54.56 80 TRP A N 1
ATOM 591 C CA . TRP A 1 80 ? -2.342 -10.066 -2.405 1.00 54.56 80 TRP A CA 1
ATOM 592 C C . TRP A 1 80 ? -3.822 -9.646 -2.286 1.00 54.56 80 TRP A C 1
ATOM 594 O O . TRP A 1 80 ? -4.719 -10.277 -2.840 1.00 54.56 80 TRP A O 1
ATOM 604 N N . LEU A 1 81 ? -4.075 -8.487 -1.668 1.00 49.34 81 LEU A N 1
ATOM 605 C CA . LEU A 1 81 ? -5.292 -7.714 -1.947 1.00 49.34 81 LEU A CA 1
ATOM 606 C C . LEU A 1 81 ? -5.083 -6.845 -3.192 1.00 49.34 81 LEU A C 1
ATOM 608 O O . LEU A 1 81 ? -4.413 -5.814 -3.148 1.00 49.34 81 LEU A O 1
ATOM 612 N N . LYS A 1 82 ? -5.679 -7.282 -4.302 1.00 44.78 82 LYS A N 1
ATOM 613 C CA . LYS A 1 82 ? -5.909 -6.480 -5.505 1.00 44.78 82 LYS A CA 1
ATOM 614 C C . LYS A 1 82 ? -7.423 -6.368 -5.692 1.00 44.78 82 LYS A C 1
ATOM 616 O O . LYS A 1 82 ? -8.016 -7.185 -6.394 1.00 44.78 82 LYS A O 1
ATOM 621 N N . ILE A 1 83 ? -8.012 -5.424 -4.958 1.00 45.19 83 ILE A N 1
ATOM 622 C CA . ILE A 1 83 ? -9.388 -4.938 -5.150 1.00 45.19 83 ILE A CA 1
ATOM 623 C C . ILE A 1 83 ? -9.438 -4.008 -6.364 1.00 45.19 83 ILE A C 1
ATOM 625 O O . ILE A 1 83 ? -8.433 -3.291 -6.574 1.00 45.19 83 ILE A O 1
#

InterPro domains:
  IPR001451 Hexapeptide repeat [PF00132] (47-76)
  IPR011004 Trimeric LpxA-like superfamily [SSF51161] (4-76)
  IPR051159 Hexapeptide-repeat containing acetyltransferases [PTHR23416] (4-75)

Organism: Klebsiella pneumoniae (NCBI:txid573)

Sequence (83 aa):
MVLTVVGKGGVTIGDNFHCGFGCVLITENHNHHGNAIPYDNTYVIKDTHIGDNVWLGINVIVLPGVSIGEGAIIKPAAWWLKI

Secondary structure (DSSP, 8-state):
--EEEESSS-EEE-TT-B--TTEEEE-EEE-TTSSSSS--S-EEE--EEE-TT-EE-TT-EE-TT-EEPTT-EE-TT-S----

Foldseek 3Di:
DDEAEEDDAAEAAEEPEEDDAQHYEYQKDAPCVDPDPNGDPDIDGAYEYHYYLEYEEHNHYHYHHYYHDHNHYHYPPDPDDDD

pLDDT: mean 91.61, std 13.12, range [44.78, 98.75]

Radius of gyration: 13.54 Å; chains: 1; bounding box: 31×24×38 Å